Protein AF-A0A261DAZ0-F1 (afdb_monomer_lite)

Sequence (146 aa):
MAKSELGLGKLDQASEHINQAISIFLADERRNPKDADYSEGPYLAASYVVQGDILFAQDNVKVAIEYYNKAYSIYHYLYRDNRKNVAQVSDLYSQGAKASCKAKNLHSYKFFGKPQIKEFGINHPNTLSMFEYCKQYDMDLWAKEK

Radius of gyration: 15.33 Å; chains: 1; bounding box: 43×30×35 Å

Foldseek 3Di:
DLLVCVVVVVLVVSLVVLVVQLVVQVPPCVQVVPPDPDGHDLSNLLSLQSNLSSCVVVVVLVVSLVSLVVSCVVLCVPQPVNLLVDVVLLSSLLSQLLSCLVVVPLVSNCVSLVCNCVSPNCPHPSNVVSQVSSVVSVNNPCPVVD

Structure (mmCIF, N/CA/C/O backbone):
data_AF-A0A261DAZ0-F1
#
_entry.id   AF-A0A261DAZ0-F1
#
loop_
_atom_site.group_PDB
_atom_site.id
_atom_site.type_symbol
_atom_site.label_atom_id
_atom_site.label_alt_id
_atom_site.label_comp_id
_atom_site.label_asym_id
_atom_site.label_entity_id
_atom_site.label_seq_id
_atom_site.pdbx_PDB_ins_code
_atom_site.Cartn_x
_atom_site.Cartn_y
_atom_site.Cartn_z
_atom_site.occupancy
_atom_site.B_iso_or_equiv
_atom_site.auth_seq_id
_atom_site.auth_comp_id
_atom_site.auth_asym_id
_atom_site.auth_atom_id
_atom_site.pdbx_PDB_model_num
ATOM 1 N N . MET A 1 1 ? 9.211 -13.110 -3.575 1.00 79.88 1 MET A N 1
ATOM 2 C CA . MET A 1 1 ? 9.898 -13.576 -2.356 1.00 79.88 1 MET A CA 1
ATOM 3 C C . MET A 1 1 ? 9.506 -12.709 -1.165 1.00 79.88 1 MET A C 1
ATOM 5 O O . MET A 1 1 ? 8.680 -13.173 -0.393 1.00 79.88 1 MET A O 1
ATOM 9 N N . ALA A 1 2 ? 9.892 -11.425 -1.127 1.00 90.31 2 ALA A N 1
ATOM 10 C CA . ALA A 1 2 ? 9.575 -10.510 -0.017 1.00 90.31 2 ALA A CA 1
ATOM 11 C C . ALA A 1 2 ? 8.092 -10.454 0.411 1.00 90.31 2 ALA A C 1
ATOM 13 O O . ALA A 1 2 ? 7.785 -10.622 1.586 1.00 90.31 2 ALA A O 1
ATOM 14 N N . LYS A 1 3 ? 7.140 -10.292 -0.528 1.00 90.62 3 LYS A N 1
ATOM 15 C CA . LYS A 1 3 ? 5.697 -10.261 -0.190 1.00 90.62 3 LYS A CA 1
ATOM 16 C C . LYS A 1 3 ? 5.208 -11.569 0.456 1.00 90.62 3 LYS A C 1
ATOM 18 O O . LYS A 1 3 ? 4.360 -11.543 1.340 1.00 90.62 3 LYS A O 1
ATOM 23 N N . SER A 1 4 ? 5.755 -12.711 0.036 1.00 93.19 4 SER A N 1
ATOM 24 C CA . SER A 1 4 ? 5.430 -14.019 0.617 1.00 93.19 4 SER A CA 1
ATOM 25 C C . SER A 1 4 ? 6.029 -14.177 2.016 1.00 93.19 4 SER A C 1
ATOM 27 O O . SER A 1 4 ? 5.357 -14.671 2.911 1.00 93.19 4 SER A O 1
ATOM 29 N N . GLU A 1 5 ? 7.268 -13.728 2.221 1.00 95.00 5 GLU A N 1
ATOM 30 C CA . GLU A 1 5 ? 7.946 -13.748 3.525 1.00 95.00 5 GLU A CA 1
ATOM 31 C C . GLU A 1 5 ? 7.253 -12.845 4.543 1.00 95.00 5 GLU A C 1
ATOM 33 O O . GLU A 1 5 ? 7.045 -13.265 5.680 1.00 95.00 5 GLU A O 1
ATOM 38 N N . LEU A 1 6 ? 6.805 -11.664 4.109 1.00 93.06 6 LEU A N 1
ATOM 39 C CA . LEU A 1 6 ? 5.944 -10.787 4.897 1.00 93.06 6 LEU A CA 1
ATOM 40 C C . LEU A 1 6 ? 4.669 -11.517 5.341 1.00 93.06 6 LEU A C 1
ATOM 42 O O . LEU A 1 6 ? 4.337 -11.498 6.522 1.00 93.06 6 LEU A O 1
ATOM 46 N N . GLY A 1 7 ? 3.987 -12.209 4.421 1.00 91.44 7 GLY A N 1
ATOM 47 C CA . GLY A 1 7 ? 2.791 -12.997 4.742 1.00 91.44 7 GLY A CA 1
ATOM 48 C C . GLY A 1 7 ? 3.040 -14.135 5.741 1.00 91.44 7 GLY A C 1
ATOM 49 O O . GLY A 1 7 ? 2.117 -14.553 6.433 1.00 91.44 7 GLY A O 1
ATOM 50 N N . LEU A 1 8 ? 4.284 -14.608 5.852 1.00 94.31 8 LEU A N 1
ATOM 51 C CA . LEU A 1 8 ? 4.723 -15.607 6.832 1.00 94.31 8 LEU A CA 1
ATOM 52 C C . LEU A 1 8 ? 5.288 -14.985 8.124 1.00 94.31 8 LEU A C 1
ATOM 54 O O . LEU A 1 8 ? 5.786 -15.718 8.975 1.00 94.31 8 LEU A O 1
ATOM 58 N N . GLY A 1 9 ? 5.262 -13.655 8.266 1.00 92.81 9 GLY A N 1
ATOM 59 C CA . GLY A 1 9 ? 5.804 -12.937 9.425 1.00 92.81 9 GLY A CA 1
ATOM 60 C C . GLY A 1 9 ? 7.334 -12.851 9.473 1.00 92.81 9 GLY A C 1
ATOM 61 O O . GLY A 1 9 ? 7.894 -12.442 10.487 1.00 92.81 9 GLY A O 1
ATOM 62 N N . LYS A 1 10 ? 8.038 -13.210 8.393 1.00 96.75 10 LYS A N 1
ATOM 63 C CA . LYS A 1 10 ? 9.509 -13.211 8.324 1.00 96.75 10 LYS A CA 1
ATOM 64 C C . LYS A 1 10 ? 10.037 -11.833 7.917 1.00 96.75 10 LYS A C 1
ATOM 66 O O . LYS A 1 10 ? 10.574 -11.660 6.824 1.00 96.75 10 LYS A O 1
ATOM 71 N N . LEU A 1 11 ? 9.828 -10.843 8.786 1.00 94.69 11 LEU A N 1
ATOM 72 C CA . LEU A 1 11 ? 10.042 -9.424 8.474 1.00 94.69 11 LEU A CA 1
ATOM 73 C C . LEU A 1 11 ? 11.487 -9.095 8.075 1.00 94.69 11 LEU A C 1
ATOM 75 O O . LEU A 1 11 ? 11.681 -8.321 7.141 1.00 94.69 11 LEU A O 1
ATOM 79 N N . ASP A 1 12 ? 12.482 -9.714 8.712 1.00 95.00 12 ASP A N 1
ATOM 80 C CA . ASP A 1 12 ? 13.895 -9.456 8.399 1.00 95.00 12 ASP A CA 1
ATOM 81 C C . ASP A 1 12 ? 14.258 -9.927 6.985 1.00 95.00 12 ASP A C 1
ATOM 83 O O . ASP A 1 12 ? 14.818 -9.162 6.203 1.00 95.00 12 ASP A O 1
ATOM 87 N N . GLN A 1 13 ? 13.848 -11.145 6.616 1.00 96.31 13 GLN A N 1
ATOM 88 C CA . GLN A 1 13 ? 14.068 -11.693 5.270 1.00 96.31 13 GLN A CA 1
ATOM 89 C C . GLN A 1 13 ? 13.311 -10.889 4.212 1.00 96.31 13 GLN A C 1
ATOM 91 O O . GLN A 1 13 ? 13.857 -10.560 3.159 1.00 96.31 13 GLN A O 1
ATOM 96 N N . ALA A 1 14 ? 12.061 -10.522 4.515 1.00 96.88 14 ALA A N 1
ATOM 97 C CA . ALA A 1 14 ? 11.260 -9.694 3.629 1.00 96.88 14 ALA A CA 1
ATOM 98 C C . ALA A 1 14 ? 11.941 -8.341 3.374 1.00 96.88 14 ALA A C 1
ATOM 100 O O . ALA A 1 14 ? 12.007 -7.912 2.222 1.00 96.88 14 ALA A O 1
ATOM 101 N N . SER A 1 15 ? 12.475 -7.711 4.429 1.00 96.50 15 SER A N 1
ATOM 102 C CA . SER A 1 15 ? 13.215 -6.445 4.376 1.00 96.50 15 SER A CA 1
ATOM 103 C C . SER A 1 15 ? 14.508 -6.567 3.565 1.00 96.50 15 SER A C 1
ATOM 105 O O . SER A 1 15 ? 14.789 -5.731 2.707 1.00 96.50 15 SER A O 1
ATOM 107 N N . GLU A 1 16 ? 15.291 -7.625 3.773 1.00 96.94 16 GLU A N 1
ATOM 108 C CA . GLU A 1 16 ? 16.520 -7.857 3.013 1.00 96.94 16 GLU A CA 1
ATOM 109 C C . GLU A 1 16 ? 16.231 -7.982 1.510 1.00 96.94 16 GLU A C 1
ATOM 111 O O . GLU A 1 16 ? 16.765 -7.220 0.696 1.00 96.94 16 GLU A O 1
ATOM 116 N N . HIS A 1 17 ? 15.325 -8.886 1.136 1.00 97.56 17 HIS A N 1
ATOM 117 C CA . HIS A 1 17 ? 15.026 -9.149 -0.268 1.00 97.56 17 HIS A CA 1
ATOM 118 C C . HIS A 1 17 ? 14.364 -7.962 -0.969 1.00 97.56 17 HIS A C 1
ATOM 120 O O . HIS A 1 17 ? 14.616 -7.731 -2.155 1.00 97.56 17 HIS A O 1
ATOM 126 N N . ILE A 1 18 ? 13.508 -7.199 -0.279 1.00 97.81 18 ILE A N 1
ATOM 127 C CA . ILE A 1 18 ? 12.877 -6.037 -0.906 1.00 97.81 18 ILE A CA 1
ATOM 128 C C . ILE A 1 18 ? 13.882 -4.902 -1.129 1.00 97.81 18 ILE A C 1
ATOM 130 O O . ILE A 1 18 ? 13.852 -4.278 -2.189 1.00 97.81 18 ILE A O 1
ATOM 134 N N . ASN A 1 19 ? 14.813 -4.682 -0.194 1.00 96.50 19 ASN A N 1
ATOM 135 C CA . ASN A 1 19 ? 15.859 -3.672 -0.337 1.00 96.50 19 ASN A CA 1
ATOM 136 C C . ASN A 1 19 ? 16.795 -4.017 -1.500 1.00 96.50 19 ASN A C 1
ATOM 138 O O . ASN A 1 19 ? 17.117 -3.148 -2.313 1.00 96.50 19 ASN A O 1
ATOM 142 N N . GLN A 1 20 ? 17.159 -5.296 -1.640 1.00 96.31 20 GLN A N 1
ATOM 143 C CA . GLN A 1 20 ? 17.910 -5.789 -2.796 1.00 96.31 20 GLN A CA 1
ATOM 144 C C . GLN A 1 20 ? 17.149 -5.547 -4.109 1.00 96.31 20 GLN A C 1
ATOM 146 O O . GLN A 1 20 ? 17.718 -5.015 -5.063 1.00 96.31 20 GLN A O 1
ATOM 151 N N . ALA A 1 21 ? 15.852 -5.867 -4.163 1.00 94.50 21 ALA A N 1
ATOM 152 C CA . ALA A 1 21 ? 15.038 -5.652 -5.359 1.00 94.50 21 ALA A CA 1
ATOM 153 C C . ALA A 1 21 ? 14.926 -4.165 -5.739 1.00 94.50 21 ALA A C 1
ATOM 155 O O . ALA A 1 21 ? 15.082 -3.818 -6.909 1.00 94.50 21 ALA A O 1
ATOM 156 N N . ILE A 1 22 ? 14.690 -3.283 -4.761 1.00 94.19 22 ILE A N 1
ATOM 157 C CA . ILE A 1 22 ? 14.659 -1.829 -4.970 1.00 94.19 22 ILE A CA 1
ATOM 158 C C . ILE A 1 22 ? 16.008 -1.350 -5.514 1.00 94.19 22 ILE A C 1
ATOM 160 O O . ILE A 1 22 ? 16.031 -0.616 -6.497 1.00 94.19 22 ILE A O 1
ATOM 164 N N . SER A 1 23 ? 17.123 -1.793 -4.926 1.00 93.19 23 SER A N 1
ATOM 165 C CA . SER A 1 23 ? 18.467 -1.424 -5.382 1.00 93.19 23 SER A CA 1
ATOM 166 C C . SER A 1 23 ? 18.717 -1.837 -6.835 1.00 93.19 23 SER A C 1
ATOM 168 O O . SER A 1 23 ? 19.174 -1.015 -7.628 1.00 93.19 23 SER A O 1
ATOM 170 N N . ILE A 1 24 ? 18.337 -3.062 -7.214 1.00 91.62 24 ILE A N 1
ATOM 171 C CA . ILE A 1 24 ? 18.463 -3.548 -8.594 1.00 91.62 24 ILE A CA 1
ATOM 172 C C . ILE A 1 24 ? 17.616 -2.706 -9.552 1.00 91.62 24 ILE A C 1
ATOM 174 O O . ILE A 1 24 ? 18.102 -2.301 -10.605 1.00 91.62 24 ILE A O 1
ATOM 178 N N . PHE A 1 25 ? 16.359 -2.416 -9.202 1.00 90.31 25 PHE A N 1
ATOM 179 C CA . PHE A 1 25 ? 15.492 -1.610 -10.062 1.00 90.31 25 PHE A CA 1
ATOM 180 C C . PHE A 1 25 ? 15.962 -0.168 -10.196 1.00 90.31 25 PHE A C 1
ATOM 182 O O . PHE A 1 25 ? 15.800 0.398 -11.270 1.00 90.31 25 PHE A O 1
ATOM 189 N N . LEU A 1 26 ? 16.542 0.416 -9.145 1.00 87.69 26 LEU A N 1
ATOM 190 C CA . LEU A 1 26 ? 17.110 1.761 -9.196 1.00 87.69 26 LEU A CA 1
ATOM 191 C C . LEU A 1 26 ? 18.384 1.823 -10.048 1.00 87.69 26 LEU A C 1
ATOM 193 O O . LEU A 1 26 ? 18.586 2.811 -10.748 1.00 87.69 26 LEU A O 1
ATOM 197 N N . ALA A 1 27 ? 19.207 0.770 -10.024 1.00 87.56 27 ALA A N 1
ATOM 198 C CA . ALA A 1 27 ? 20.453 0.683 -10.787 1.00 87.56 27 ALA A CA 1
ATOM 199 C C . ALA A 1 27 ? 20.265 0.324 -12.276 1.00 87.56 27 ALA A C 1
ATOM 201 O O . ALA A 1 27 ? 21.198 0.476 -13.064 1.00 87.56 27 ALA A O 1
ATOM 202 N N . ASP A 1 28 ? 19.091 -0.169 -12.679 1.00 83.00 28 ASP A N 1
ATOM 203 C CA . ASP A 1 28 ? 18.808 -0.537 -14.069 1.00 83.00 28 ASP A CA 1
ATOM 204 C C . ASP A 1 28 ? 18.538 0.714 -14.926 1.00 83.00 28 ASP A C 1
ATOM 206 O O . ASP A 1 28 ? 17.403 1.178 -15.049 1.00 83.00 28 ASP A O 1
ATOM 210 N N . GLU A 1 29 ? 19.586 1.242 -15.566 1.00 75.62 29 GLU A N 1
ATOM 211 C CA . GLU A 1 29 ? 19.512 2.412 -16.457 1.00 75.62 29 GLU A CA 1
ATOM 212 C C . GLU A 1 29 ? 18.574 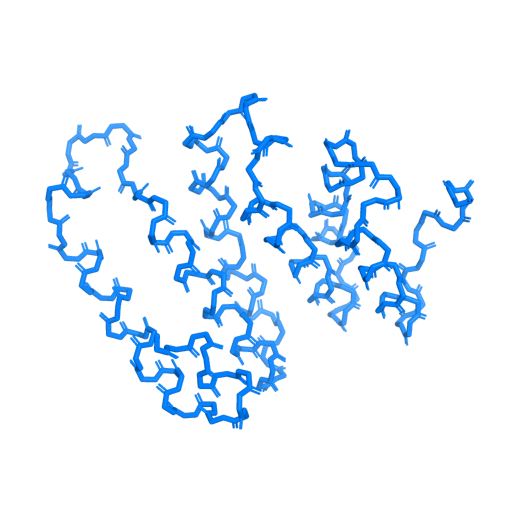2.213 -17.662 1.00 75.62 29 GLU A C 1
ATOM 214 O O . GLU A 1 29 ? 18.175 3.191 -18.285 1.00 75.62 29 GLU A O 1
ATOM 219 N N . ARG A 1 30 ? 18.179 0.973 -17.998 1.00 73.38 30 ARG A N 1
ATOM 220 C CA . ARG A 1 30 ? 17.164 0.723 -19.040 1.00 73.38 30 ARG A CA 1
ATOM 221 C C . ARG A 1 30 ? 15.751 0.993 -18.534 1.00 73.38 30 ARG A C 1
ATOM 223 O O . ARG A 1 30 ? 14.873 1.318 -19.327 1.00 73.38 30 ARG A O 1
ATOM 230 N N . ARG A 1 31 ? 15.519 0.809 -17.232 1.00 67.25 31 ARG A N 1
ATOM 231 C CA . ARG A 1 31 ? 14.238 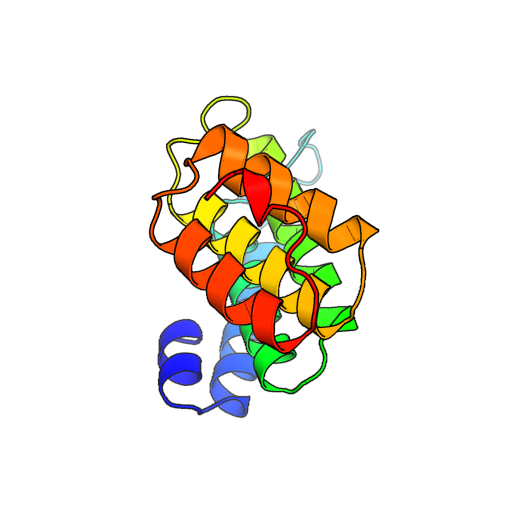1.087 -16.563 1.00 67.25 31 ARG A CA 1
ATOM 232 C C . ARG A 1 31 ? 14.167 2.504 -16.027 1.00 67.25 31 ARG A C 1
ATOM 234 O O . ARG A 1 31 ? 13.057 3.017 -15.904 1.00 67.25 31 ARG A O 1
ATOM 241 N N . ASN A 1 32 ? 15.328 3.099 -15.747 1.00 66.88 32 ASN A N 1
ATOM 242 C CA . ASN A 1 32 ? 15.490 4.461 -15.258 1.00 66.88 32 ASN A CA 1
ATOM 243 C C . ASN A 1 32 ? 16.456 5.298 -16.136 1.00 66.88 32 ASN A C 1
ATOM 245 O O . ASN A 1 32 ? 17.470 5.766 -15.610 1.00 66.88 32 ASN A O 1
ATOM 249 N N . PRO A 1 33 ? 16.236 5.471 -17.461 1.00 63.62 33 PRO A N 1
ATOM 250 C CA . PRO A 1 33 ? 17.007 6.407 -18.276 1.00 63.62 33 PRO A CA 1
ATOM 251 C C . PRO A 1 33 ? 17.145 7.790 -17.630 1.00 63.62 33 PRO A C 1
ATOM 253 O O . PRO A 1 33 ? 16.156 8.426 -17.272 1.00 63.62 33 PRO A O 1
ATOM 256 N N . LYS A 1 34 ? 18.394 8.263 -17.541 1.00 59.16 34 LYS A N 1
ATOM 257 C CA . LYS A 1 34 ? 18.776 9.551 -16.932 1.00 59.16 34 LYS A CA 1
ATOM 258 C C . LYS A 1 34 ? 18.157 10.772 -17.625 1.00 59.16 34 LYS A C 1
ATOM 260 O O . LYS A 1 34 ? 18.012 11.804 -16.981 1.00 59.16 34 LYS A O 1
ATOM 265 N N . ASP A 1 35 ? 17.765 10.623 -18.892 1.00 58.44 35 ASP A N 1
ATOM 266 C CA . ASP A 1 35 ? 17.244 11.698 -19.749 1.00 58.44 35 ASP A CA 1
ATOM 267 C C . ASP A 1 35 ? 15.739 11.571 -20.048 1.00 58.44 35 ASP A C 1
ATOM 269 O O . ASP A 1 35 ? 15.217 12.246 -20.933 1.00 58.44 35 ASP A O 1
ATOM 273 N N . ALA A 1 36 ? 15.025 10.675 -19.363 1.00 60.38 36 ALA A N 1
ATOM 274 C CA . ALA A 1 36 ? 13.583 10.550 -19.539 1.00 60.38 36 ALA A CA 1
ATOM 275 C C . ALA A 1 36 ? 12.833 11.522 -18.617 1.00 60.38 36 ALA A C 1
ATOM 277 O O . ALA A 1 36 ? 13.130 11.607 -17.427 1.00 60.38 36 ALA A O 1
ATOM 278 N N . ASP A 1 37 ? 11.786 12.170 -19.147 1.00 55.62 37 ASP A N 1
ATOM 279 C CA . ASP A 1 37 ? 10.855 13.018 -18.373 1.00 55.62 37 ASP A CA 1
ATOM 280 C C . ASP A 1 37 ? 10.251 12.285 -17.164 1.00 55.62 37 ASP A C 1
ATOM 282 O O . ASP A 1 37 ? 9.780 12.901 -16.207 1.00 55.62 37 ASP A O 1
ATOM 286 N N . TYR A 1 38 ? 10.244 10.953 -17.216 1.00 55.84 38 TYR A N 1
ATOM 287 C CA . TYR A 1 38 ? 9.954 10.089 -16.092 1.00 55.84 38 TYR A CA 1
ATOM 288 C C . TYR A 1 38 ? 10.483 8.690 -16.360 1.00 55.84 38 TYR A C 1
ATOM 290 O O . TYR A 1 38 ? 10.293 8.155 -17.456 1.00 55.84 38 TYR A O 1
ATOM 298 N N . SER A 1 39 ? 11.081 8.064 -15.352 1.00 58.16 39 SER A N 1
ATOM 299 C CA . SER A 1 39 ? 11.537 6.697 -15.505 1.00 58.16 39 SER A CA 1
ATOM 300 C C . SER A 1 39 ? 11.564 5.930 -14.203 1.00 58.16 39 SER A C 1
ATOM 302 O O . SER A 1 39 ? 12.573 5.904 -13.512 1.00 58.16 39 SER A O 1
ATOM 304 N N . GLU A 1 40 ? 10.434 5.298 -13.903 1.00 66.69 40 GLU A N 1
ATOM 305 C CA . GLU A 1 40 ? 10.304 4.288 -12.861 1.00 66.69 40 GLU A CA 1
ATOM 306 C C . GLU A 1 40 ? 9.230 3.279 -13.305 1.00 66.69 40 GLU A C 1
ATOM 308 O O . GLU A 1 40 ? 8.102 3.642 -13.649 1.00 66.69 40 GLU A O 1
ATOM 313 N N . GLY A 1 41 ? 9.587 1.994 -13.362 1.00 82.44 41 GLY A N 1
ATOM 314 C CA . GLY A 1 41 ? 8.695 0.932 -13.840 1.00 82.44 41 GLY A CA 1
ATOM 315 C C . GLY A 1 41 ? 7.668 0.468 -12.794 1.00 82.44 41 GLY A C 1
ATOM 316 O O . GLY A 1 41 ? 7.878 0.632 -11.589 1.00 82.44 41 GLY A O 1
ATOM 317 N N . PRO A 1 42 ? 6.590 -0.227 -13.211 1.00 88.56 42 PRO A N 1
ATOM 318 C CA . PRO A 1 42 ? 5.548 -0.709 -12.296 1.00 88.56 42 PRO A CA 1
ATOM 319 C C . PRO A 1 42 ? 6.076 -1.693 -11.237 1.00 88.56 42 PRO A C 1
ATOM 321 O O . PRO A 1 42 ? 5.490 -1.823 -10.166 1.00 88.56 42 PRO A O 1
ATOM 324 N N . TYR A 1 43 ? 7.207 -2.355 -11.500 1.00 91.62 43 TYR A N 1
ATOM 325 C CA . TYR A 1 43 ? 7.874 -3.223 -10.529 1.00 91.62 43 TYR A CA 1
ATOM 326 C C . TYR A 1 43 ? 8.523 -2.453 -9.374 1.00 91.62 43 TYR A C 1
ATOM 328 O O . TYR A 1 43 ? 8.468 -2.925 -8.243 1.00 91.62 43 TYR A O 1
ATOM 336 N N . LEU A 1 44 ? 9.086 -1.265 -9.625 1.00 93.38 44 LEU A N 1
ATOM 337 C CA . LEU A 1 44 ? 9.655 -0.429 -8.565 1.00 93.38 44 LEU A CA 1
ATOM 338 C C . LEU A 1 44 ? 8.546 0.106 -7.651 1.00 93.38 44 LEU A C 1
ATOM 340 O O . LEU A 1 44 ? 8.664 0.031 -6.430 1.00 93.38 44 LEU A O 1
ATOM 344 N N . ALA A 1 45 ? 7.425 0.533 -8.236 1.00 95.00 45 ALA A N 1
ATOM 345 C CA . ALA A 1 45 ? 6.233 0.917 -7.486 1.00 95.00 45 ALA A CA 1
ATOM 346 C C . ALA A 1 45 ? 5.715 -0.219 -6.602 1.00 95.00 45 ALA A C 1
ATOM 348 O O . ALA A 1 45 ? 5.495 -0.022 -5.409 1.00 95.00 45 ALA A O 1
ATOM 349 N N . ALA A 1 46 ? 5.568 -1.424 -7.162 1.00 95.62 46 ALA A N 1
ATOM 350 C CA . ALA A 1 46 ? 5.172 -2.599 -6.394 1.00 95.62 46 ALA A CA 1
ATOM 351 C C . ALA A 1 46 ? 6.163 -2.895 -5.259 1.00 95.62 46 ALA A C 1
ATOM 353 O O . ALA A 1 46 ? 5.738 -3.223 -4.151 1.00 95.62 46 ALA A O 1
ATOM 354 N N . SER A 1 47 ? 7.466 -2.730 -5.503 1.00 96.88 47 SER A N 1
ATOM 355 C CA . SER A 1 47 ? 8.472 -2.906 -4.461 1.00 96.88 47 SER A CA 1
ATOM 356 C C . SER A 1 47 ? 8.361 -1.870 -3.343 1.00 96.88 47 SER A C 1
ATOM 358 O O . SER A 1 47 ? 8.487 -2.224 -2.173 1.00 96.88 47 SER A O 1
ATOM 360 N N . TYR A 1 48 ? 8.060 -0.613 -3.670 1.00 98.06 48 TYR A N 1
ATOM 361 C CA . TYR A 1 48 ? 7.792 0.409 -2.662 1.00 98.06 48 TYR A CA 1
ATOM 362 C C . TYR A 1 48 ? 6.524 0.129 -1.852 1.00 98.06 48 TYR A C 1
ATOM 364 O O . TYR A 1 48 ? 6.544 0.356 -0.645 1.00 98.06 48 TYR A O 1
ATOM 372 N N . VAL A 1 49 ? 5.464 -0.427 -2.452 1.00 98.38 49 VAL A N 1
ATOM 373 C CA . VAL A 1 49 ? 4.291 -0.887 -1.681 1.00 98.38 49 VAL A CA 1
ATOM 374 C C . VAL A 1 49 ? 4.707 -1.955 -0.670 1.00 98.38 49 VAL A C 1
ATOM 376 O O . VAL A 1 49 ? 4.418 -1.806 0.510 1.00 98.38 49 VAL A O 1
ATOM 379 N N . VAL A 1 50 ? 5.457 -2.977 -1.096 1.00 98.38 50 VAL A N 1
ATOM 380 C CA . VAL A 1 50 ? 5.908 -4.056 -0.196 1.00 98.38 50 VAL A CA 1
ATOM 381 C C . VAL A 1 50 ? 6.821 -3.526 0.913 1.00 98.38 50 VAL A C 1
ATOM 383 O O . VAL A 1 50 ? 6.686 -3.941 2.061 1.00 98.38 50 VAL A O 1
ATOM 386 N N . GLN A 1 51 ? 7.723 -2.589 0.608 1.00 98.56 51 GLN A N 1
ATOM 387 C CA . GLN A 1 51 ? 8.547 -1.935 1.628 1.00 98.56 51 GLN A CA 1
ATOM 388 C C . GLN A 1 51 ? 7.686 -1.147 2.625 1.00 98.56 51 GLN A C 1
ATOM 390 O O . GLN A 1 51 ? 7.944 -1.195 3.828 1.00 98.56 51 GLN A O 1
ATOM 395 N N . GLY A 1 52 ? 6.653 -0.454 2.139 1.00 98.56 52 GLY A N 1
ATOM 396 C CA . GLY A 1 52 ? 5.650 0.198 2.975 1.00 98.56 52 GLY A CA 1
ATOM 397 C C . GLY A 1 52 ? 4.926 -0.794 3.886 1.00 98.56 52 GLY A C 1
ATOM 398 O O . GLY A 1 52 ? 4.828 -0.544 5.085 1.00 98.56 52 GLY A O 1
ATOM 399 N N . ASP A 1 53 ? 4.501 -1.943 3.355 1.00 98.62 53 ASP A N 1
ATOM 400 C CA . ASP A 1 53 ? 3.810 -2.984 4.123 1.00 98.62 53 ASP A CA 1
ATOM 401 C C . ASP A 1 53 ? 4.713 -3.569 5.225 1.00 98.62 53 ASP A C 1
ATOM 403 O O . ASP A 1 53 ? 4.272 -3.757 6.360 1.00 98.62 53 ASP A O 1
ATOM 407 N N . ILE A 1 54 ? 5.995 -3.813 4.919 1.00 98.56 54 ILE A N 1
ATOM 408 C CA . ILE A 1 54 ? 6.994 -4.290 5.892 1.00 98.56 54 ILE A CA 1
ATOM 409 C C . ILE A 1 54 ? 7.179 -3.263 7.011 1.00 98.56 54 ILE A C 1
ATOM 411 O O . ILE A 1 54 ? 7.085 -3.609 8.187 1.00 98.56 54 ILE A O 1
ATOM 415 N N . LEU A 1 55 ? 7.387 -1.990 6.662 1.00 98.56 55 LEU A N 1
ATOM 416 C CA . LEU A 1 55 ? 7.543 -0.911 7.642 1.00 98.56 55 LEU A CA 1
ATOM 417 C C . LEU A 1 55 ? 6.288 -0.733 8.493 1.00 98.56 55 LEU A C 1
ATOM 419 O O . LEU A 1 55 ? 6.376 -0.485 9.692 1.00 98.56 55 LEU A O 1
ATOM 423 N N . PHE A 1 56 ? 5.115 -0.885 7.887 1.00 98.31 56 PHE A N 1
ATOM 424 C CA . PHE A 1 56 ? 3.844 -0.823 8.587 1.00 98.31 56 PHE A CA 1
ATOM 425 C C . PHE A 1 56 ? 3.685 -1.971 9.593 1.00 98.31 56 PHE A C 1
ATOM 427 O O . PHE A 1 56 ? 3.256 -1.732 10.726 1.00 98.31 56 PHE A O 1
ATOM 434 N N . ALA A 1 57 ? 4.086 -3.189 9.218 1.00 97.75 57 ALA A N 1
ATOM 435 C CA . ALA A 1 57 ? 4.121 -4.346 10.111 1.00 97.75 57 ALA A CA 1
ATOM 436 C C . ALA A 1 57 ? 5.137 -4.178 11.257 1.00 97.75 57 ALA A C 1
ATOM 438 O O . ALA A 1 57 ? 4.894 -4.649 12.364 1.00 97.75 57 ALA A O 1
ATOM 439 N N . GLN A 1 58 ? 6.233 -3.454 11.017 1.00 97.31 58 GLN A N 1
ATOM 440 C CA . GLN A 1 58 ? 7.238 -3.075 12.020 1.00 97.31 58 GLN A CA 1
ATOM 441 C C . GLN A 1 58 ? 6.838 -1.856 12.874 1.00 97.31 58 GLN A C 1
ATOM 443 O O . GLN A 1 58 ? 7.656 -1.339 13.629 1.00 97.31 58 GLN A O 1
ATOM 448 N N . ASP A 1 59 ? 5.605 -1.359 12.739 1.00 97.19 59 ASP A N 1
ATOM 449 C CA . ASP A 1 59 ? 5.098 -0.152 13.406 1.00 97.19 59 ASP A CA 1
ATOM 450 C C . ASP A 1 59 ? 5.826 1.159 13.044 1.00 97.19 59 ASP A C 1
ATOM 452 O O . ASP A 1 59 ? 5.601 2.212 13.642 1.00 97.19 59 ASP A O 1
ATOM 456 N N . ASN A 1 60 ? 6.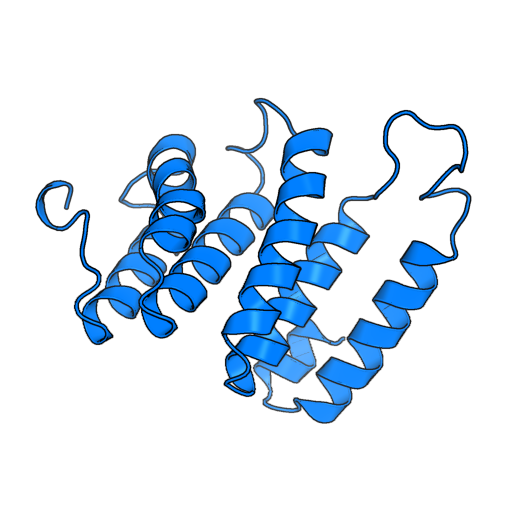628 1.154 11.977 1.00 98.12 60 ASN A N 1
ATOM 457 C CA . ASN A 1 60 ? 7.251 2.351 11.422 1.00 98.12 60 ASN A CA 1
ATOM 458 C C . ASN A 1 60 ? 6.301 3.068 10.446 1.00 98.12 60 ASN A C 1
ATOM 460 O O . ASN A 1 60 ? 6.562 3.239 9.252 1.00 98.12 60 ASN A O 1
ATOM 464 N N . VAL A 1 61 ? 5.144 3.472 10.972 1.00 98.25 61 VAL A N 1
ATOM 465 C CA . VAL A 1 61 ? 3.989 3.916 10.176 1.00 98.25 61 VAL A CA 1
ATOM 466 C C . VAL A 1 61 ? 4.279 5.181 9.364 1.00 98.25 61 VAL A C 1
ATOM 468 O O . VAL A 1 61 ? 3.810 5.312 8.235 1.00 98.25 61 VAL A O 1
ATOM 471 N N . LYS A 1 62 ? 5.061 6.120 9.911 1.00 98.19 62 LYS A N 1
ATOM 472 C CA . LYS A 1 62 ? 5.393 7.371 9.209 1.00 98.19 62 LYS A CA 1
ATOM 473 C C . LYS A 1 62 ? 6.226 7.101 7.957 1.00 98.19 62 LYS A C 1
ATOM 475 O O . LYS A 1 62 ? 5.875 7.588 6.888 1.00 98.19 62 LYS A O 1
ATOM 480 N N . VAL A 1 63 ? 7.261 6.270 8.076 1.00 98.44 63 VAL A N 1
ATOM 481 C CA . VAL A 1 63 ? 8.125 5.914 6.942 1.00 98.44 63 VAL A CA 1
ATOM 482 C C . VAL A 1 63 ? 7.374 5.015 5.954 1.00 98.44 63 VAL A C 1
ATOM 484 O O . VAL A 1 63 ? 7.544 5.158 4.747 1.00 98.44 63 VAL A O 1
ATOM 487 N N . ALA A 1 64 ? 6.461 4.155 6.421 1.00 98.75 64 ALA A N 1
ATOM 488 C CA . ALA A 1 64 ? 5.584 3.392 5.530 1.00 98.75 64 ALA A CA 1
ATOM 489 C C . ALA A 1 64 ? 4.779 4.306 4.584 1.00 98.75 64 ALA A C 1
ATOM 491 O O . ALA A 1 64 ? 4.736 4.067 3.378 1.00 98.75 64 ALA A O 1
ATOM 492 N N . ILE A 1 65 ? 4.205 5.399 5.107 1.00 98.81 65 ILE A N 1
ATOM 493 C CA . ILE A 1 65 ? 3.471 6.396 4.307 1.00 98.81 65 ILE A CA 1
ATOM 494 C C . ILE A 1 65 ? 4.367 7.037 3.237 1.00 98.81 65 ILE A C 1
ATOM 496 O O . ILE A 1 65 ? 3.916 7.245 2.111 1.00 98.81 65 ILE A O 1
ATOM 500 N N . GLU A 1 66 ? 5.635 7.314 3.541 1.00 98.62 66 GLU A N 1
ATOM 501 C CA . GLU A 1 66 ? 6.590 7.842 2.556 1.00 98.62 66 GLU A CA 1
ATOM 502 C C . GLU A 1 66 ? 6.808 6.868 1.391 1.00 98.62 66 GLU A C 1
ATOM 504 O O . GLU A 1 66 ? 6.804 7.281 0.231 1.00 98.62 66 GLU A O 1
ATOM 509 N N . TYR A 1 67 ? 6.931 5.569 1.672 1.00 98.56 67 TYR A N 1
ATOM 510 C CA . TYR A 1 67 ? 7.065 4.548 0.632 1.00 98.56 67 TYR A CA 1
ATOM 511 C C . TYR A 1 67 ? 5.792 4.378 -0.203 1.00 98.56 67 TYR A C 1
ATOM 513 O O . TYR A 1 67 ? 5.876 4.286 -1.430 1.00 98.56 67 TYR A O 1
ATOM 521 N N . TYR A 1 68 ? 4.609 4.440 0.413 1.00 98.81 68 TYR A N 1
ATOM 522 C CA . TYR A 1 68 ? 3.355 4.472 -0.344 1.00 98.81 68 TYR A CA 1
ATOM 523 C C . TYR A 1 68 ? 3.254 5.716 -1.239 1.00 98.81 68 TYR A C 1
ATOM 525 O O . TYR A 1 68 ? 2.792 5.613 -2.373 1.00 98.81 68 TYR A O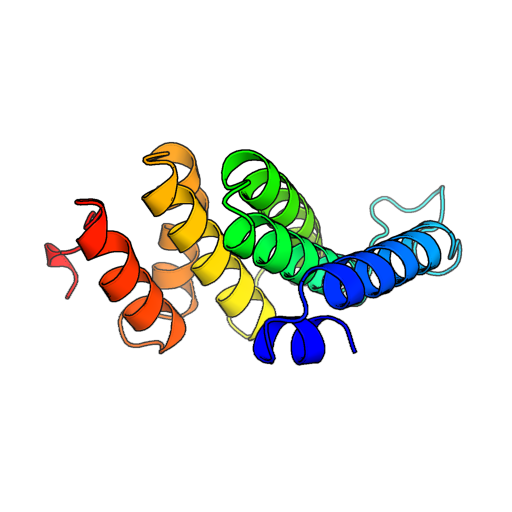 1
ATOM 533 N N . ASN A 1 69 ? 3.743 6.878 -0.797 1.00 98.50 69 ASN A N 1
ATOM 534 C CA . ASN A 1 69 ? 3.798 8.076 -1.642 1.00 98.50 69 ASN A CA 1
ATOM 535 C C . ASN A 1 69 ? 4.751 7.910 -2.836 1.00 98.50 69 ASN A C 1
ATOM 537 O O . ASN A 1 69 ? 4.414 8.333 -3.941 1.00 98.50 69 ASN A O 1
ATOM 541 N N . LYS A 1 70 ? 5.901 7.246 -2.661 1.00 96.56 70 LYS A N 1
ATOM 542 C CA . LYS A 1 70 ? 6.792 6.912 -3.789 1.00 96.56 70 LYS A CA 1
ATOM 543 C C . LYS A 1 70 ? 6.091 6.011 -4.809 1.00 96.56 70 LYS A C 1
ATOM 545 O O . LYS A 1 70 ? 6.088 6.312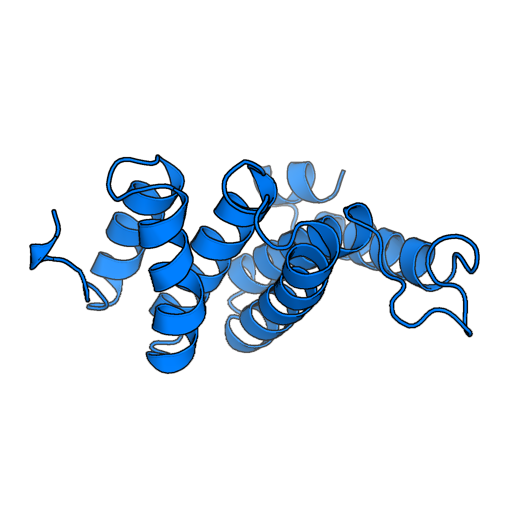 -5.998 1.00 96.56 70 LYS A O 1
ATOM 550 N N . ALA A 1 71 ? 5.426 4.950 -4.346 1.00 97.50 71 ALA A N 1
ATOM 551 C CA . ALA A 1 71 ? 4.633 4.077 -5.214 1.00 97.50 71 ALA A CA 1
ATOM 552 C C . ALA A 1 71 ? 3.483 4.825 -5.916 1.00 97.50 71 ALA A C 1
ATOM 554 O O . ALA A 1 71 ? 3.216 4.577 -7.094 1.00 97.50 71 ALA A O 1
ATOM 555 N N . TYR A 1 72 ? 2.825 5.756 -5.214 1.00 97.38 72 TYR A N 1
ATOM 556 C CA . TYR A 1 72 ? 1.771 6.603 -5.771 1.00 97.38 72 TYR A CA 1
ATOM 557 C C . TYR A 1 72 ? 2.272 7.406 -6.961 1.00 97.38 72 TYR A C 1
ATOM 559 O O . TYR A 1 72 ? 1.629 7.369 -8.006 1.00 97.38 72 TYR A O 1
ATOM 567 N N . SER A 1 73 ? 3.402 8.101 -6.824 1.00 94.75 73 SER A N 1
ATOM 568 C CA . SER A 1 73 ? 3.957 8.932 -7.898 1.00 94.75 73 SER A CA 1
ATOM 569 C C . SER A 1 73 ? 4.156 8.127 -9.184 1.00 94.75 73 SER A C 1
ATOM 571 O O . SER A 1 73 ? 3.713 8.556 -10.251 1.00 94.75 73 SER A O 1
ATOM 573 N N . ILE A 1 74 ? 4.692 6.909 -9.056 1.00 93.25 74 ILE A N 1
ATOM 574 C CA . ILE A 1 74 ? 4.914 5.994 -10.179 1.00 93.25 74 ILE A CA 1
ATOM 575 C C . ILE A 1 74 ? 3.614 5.543 -10.815 1.00 93.25 74 ILE A C 1
ATOM 577 O O . ILE A 1 74 ? 3.400 5.735 -12.012 1.00 93.25 74 ILE A O 1
ATOM 581 N N . TYR A 1 75 ? 2.708 4.960 -10.035 1.00 95.00 75 TYR A N 1
ATOM 582 C CA . TYR A 1 75 ? 1.450 4.480 -10.591 1.00 95.00 75 TYR A CA 1
ATOM 583 C C . TYR A 1 75 ? 0.580 5.608 -11.150 1.00 95.00 75 TYR A C 1
ATOM 585 O O . TYR A 1 75 ? -0.126 5.407 -12.141 1.00 95.00 75 TYR A O 1
ATOM 593 N N . HIS A 1 76 ? 0.644 6.799 -10.551 1.00 93.06 76 HIS A N 1
AT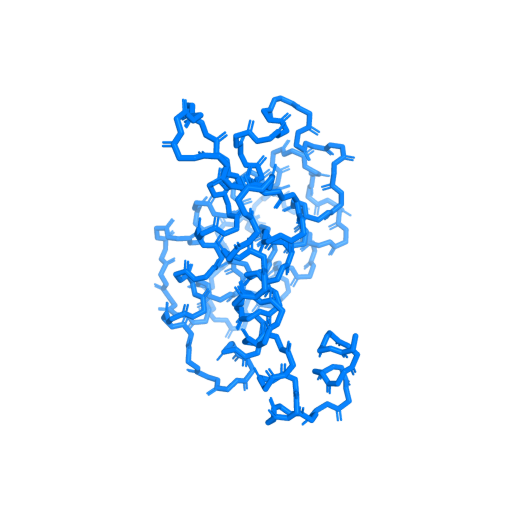OM 594 C CA . HIS A 1 76 ? -0.050 7.978 -11.042 1.00 93.06 76 HIS A CA 1
ATOM 595 C C . HIS A 1 76 ? 0.434 8.378 -12.430 1.00 93.06 76 HIS A C 1
ATOM 597 O O . HIS A 1 76 ? -0.399 8.573 -13.320 1.00 93.06 76 HIS A O 1
ATOM 603 N N . TYR A 1 77 ? 1.751 8.441 -12.618 1.00 90.69 77 TYR A N 1
ATOM 604 C CA . TYR A 1 77 ? 2.350 8.765 -13.902 1.00 90.69 77 TYR A CA 1
ATOM 605 C C . TYR A 1 77 ? 2.106 7.676 -14.955 1.00 90.69 77 TYR A C 1
ATOM 607 O O . TYR A 1 77 ? 1.672 7.988 -16.064 1.00 90.69 77 TYR A O 1
ATOM 615 N N . LEU A 1 78 ? 2.352 6.406 -14.608 1.00 90.38 78 LEU A N 1
ATOM 616 C CA . LEU A 1 78 ? 2.288 5.284 -15.549 1.00 90.38 78 LEU A CA 1
ATOM 617 C C . LEU A 1 78 ? 0.878 5.042 -16.082 1.00 90.38 78 LEU A C 1
ATOM 619 O O . LEU A 1 78 ? 0.697 4.806 -17.274 1.00 90.38 78 LEU A O 1
ATOM 623 N N . TYR A 1 79 ? -0.123 5.068 -15.202 1.00 92.00 79 TYR A N 1
ATOM 624 C CA . TYR A 1 79 ? -1.465 4.627 -15.572 1.00 92.00 79 TYR A CA 1
ATOM 625 C C . TYR A 1 79 ? -2.426 5.769 -15.863 1.00 92.00 79 TYR A C 1
ATOM 627 O O . TYR A 1 79 ? -3.421 5.528 -16.540 1.00 92.00 79 TYR A O 1
ATOM 635 N N . ARG A 1 80 ? -2.148 6.997 -15.401 1.00 90.25 80 ARG A N 1
ATOM 636 C CA . ARG A 1 80 ? -3.001 8.177 -15.635 1.00 90.25 80 ARG A CA 1
ATOM 637 C C . ARG A 1 80 ? -4.485 7.840 -15.403 1.00 90.25 80 ARG A C 1
ATOM 639 O O . ARG A 1 80 ? -4.845 7.345 -14.339 1.00 90.25 80 ARG A O 1
ATOM 646 N N . ASP A 1 81 ? -5.344 8.027 -16.396 1.00 91.50 81 ASP A N 1
ATOM 647 C CA . ASP A 1 81 ? -6.784 7.771 -16.274 1.00 91.50 81 ASP A CA 1
ATOM 648 C C . ASP A 1 81 ? -7.156 6.276 -16.236 1.00 91.50 81 ASP A C 1
ATOM 650 O O . ASP A 1 81 ? -8.284 5.917 -15.891 1.00 91.50 81 ASP A O 1
ATOM 654 N N . ASN A 1 82 ? -6.208 5.384 -16.540 1.00 94.19 82 ASN A N 1
ATOM 655 C CA . ASN A 1 82 ? -6.393 3.934 -16.499 1.00 94.19 82 ASN A CA 1
ATOM 656 C C . ASN A 1 82 ? -6.147 3.320 -15.105 1.00 94.19 82 ASN A C 1
ATOM 658 O O . ASN A 1 82 ? -6.343 2.120 -14.929 1.00 94.19 82 ASN A O 1
ATOM 662 N N . ARG A 1 83 ? -5.753 4.115 -14.097 1.00 94.62 83 ARG A N 1
ATOM 663 C CA . ARG A 1 83 ? -5.492 3.657 -12.714 1.00 94.62 83 ARG A CA 1
ATOM 664 C C . ARG A 1 83 ? -6.603 2.789 -12.118 1.00 94.62 83 ARG A C 1
ATOM 666 O O . ARG A 1 83 ? -6.310 1.765 -11.510 1.00 94.62 83 ARG A O 1
ATOM 673 N N . LYS A 1 84 ? -7.863 3.152 -12.370 1.00 94.50 84 LYS A N 1
ATOM 674 C CA . LYS A 1 84 ? -9.064 2.426 -11.917 1.00 94.50 84 LYS A CA 1
ATOM 675 C C . LYS A 1 84 ? -9.148 0.966 -12.384 1.00 94.50 84 LYS A C 1
ATOM 677 O O . LYS A 1 84 ? -9.887 0.181 -11.808 1.00 94.50 84 LYS A O 1
ATOM 682 N N . ASN A 1 85 ? -8.394 0.598 -13.422 1.00 95.56 85 ASN A N 1
ATOM 683 C CA . ASN A 1 85 ? -8.362 -0.756 -13.976 1.00 95.56 85 ASN A CA 1
ATOM 684 C C . ASN A 1 85 ? -7.137 -1.561 -13.501 1.00 95.56 85 ASN A C 1
ATOM 686 O O . ASN A 1 85 ? -6.890 -2.657 -14.001 1.00 95.56 85 ASN A O 1
ATOM 690 N N . VAL A 1 86 ? -6.347 -1.028 -12.562 1.00 96.62 86 VAL A N 1
ATOM 691 C CA . VAL A 1 86 ? -5.098 -1.639 -12.096 1.00 96.62 86 VAL A CA 1
ATOM 692 C C . VAL A 1 86 ? -5.220 -2.039 -10.628 1.00 96.62 86 VAL A C 1
ATOM 694 O O . VAL A 1 86 ? -5.244 -1.197 -9.732 1.00 96.62 86 VAL A O 1
ATOM 697 N N . ALA A 1 87 ? -5.236 -3.345 -10.364 1.00 96.81 87 ALA A N 1
ATOM 698 C CA . ALA A 1 87 ? -5.411 -3.890 -9.015 1.00 96.81 87 ALA A CA 1
ATOM 699 C C . ALA A 1 87 ? -4.346 -3.396 -8.017 1.00 96.81 87 ALA A C 1
ATOM 701 O O . ALA A 1 87 ? -4.660 -3.113 -6.862 1.00 96.81 87 ALA A O 1
ATOM 702 N N . GLN A 1 88 ? -3.097 -3.233 -8.463 1.00 96.88 88 GLN A N 1
ATOM 703 C CA . GLN A 1 88 ? -1.992 -2.747 -7.633 1.00 96.88 88 GLN A CA 1
ATOM 704 C C . GLN A 1 88 ? -2.186 -1.296 -7.173 1.00 96.88 88 GLN A C 1
ATOM 706 O O . GLN A 1 88 ? -1.680 -0.921 -6.118 1.00 96.88 88 GLN A O 1
ATOM 711 N N . VAL A 1 89 ? -2.925 -0.485 -7.938 1.00 98.25 89 VAL A N 1
ATOM 712 C CA . VAL A 1 89 ? -3.278 0.879 -7.528 1.00 98.25 89 VAL A CA 1
ATOM 713 C C . VAL A 1 89 ? -4.279 0.835 -6.381 1.00 98.25 89 VAL A C 1
ATOM 715 O O . VAL A 1 89 ? -4.112 1.558 -5.402 1.00 98.25 89 VAL A O 1
ATOM 718 N N . SER A 1 90 ? -5.267 -0.062 -6.452 1.00 98.50 90 SER A N 1
ATOM 719 C CA . SER A 1 90 ? -6.196 -0.251 -5.339 1.00 98.50 90 SER A CA 1
ATOM 720 C C . SER A 1 90 ? -5.506 -0.788 -4.082 1.00 98.50 90 SER A C 1
ATOM 722 O O . SER A 1 90 ? -5.821 -0.337 -2.981 1.00 98.50 90 SER A O 1
ATOM 724 N N . ASP A 1 91 ? -4.576 -1.739 -4.233 1.00 98.38 91 ASP A N 1
ATOM 725 C CA . ASP A 1 91 ? -3.769 -2.258 -3.117 1.00 98.38 91 ASP A CA 1
ATOM 726 C C . ASP A 1 91 ? -3.016 -1.102 -2.443 1.00 98.38 91 ASP A C 1
ATOM 728 O O . ASP A 1 91 ? -3.213 -0.844 -1.257 1.00 98.38 91 ASP A O 1
ATOM 732 N N . LEU A 1 92 ? -2.276 -0.307 -3.228 1.00 98.69 92 LEU A N 1
ATOM 733 C CA . LEU A 1 92 ? -1.577 0.882 -2.744 1.00 98.69 92 LEU A CA 1
ATOM 734 C C . LEU A 1 92 ? -2.505 1.841 -1.983 1.00 98.69 92 LEU A C 1
ATOM 736 O O . LEU A 1 92 ? -2.172 2.260 -0.875 1.00 98.69 92 LEU A O 1
ATOM 740 N N . TYR A 1 93 ? -3.641 2.228 -2.568 1.00 98.69 93 TYR A N 1
ATOM 741 C CA . TYR A 1 93 ? -4.529 3.195 -1.926 1.00 98.69 93 TYR A CA 1
ATOM 742 C C . TYR A 1 93 ? -5.085 2.667 -0.604 1.00 98.69 93 TYR A C 1
ATOM 744 O O . TYR A 1 93 ? -5.111 3.393 0.388 1.00 98.69 93 TYR A O 1
ATOM 752 N N . SER A 1 94 ? -5.477 1.396 -0.554 1.00 98.44 94 SER A N 1
ATOM 753 C CA . SER A 1 94 ? -5.938 0.779 0.688 1.00 98.44 94 SER A CA 1
ATOM 754 C C . SER A 1 94 ? -4.835 0.735 1.749 1.00 98.44 94 SER A C 1
ATOM 756 O O . SER A 1 94 ? -5.077 1.155 2.881 1.00 98.44 94 SER A O 1
ATOM 758 N N . GLN A 1 95 ? -3.616 0.302 1.410 1.00 98.62 95 GLN A N 1
ATOM 759 C CA . GLN A 1 95 ? -2.522 0.221 2.388 1.00 98.62 95 GLN A CA 1
ATOM 760 C C . GLN A 1 95 ? -2.066 1.602 2.872 1.00 98.62 95 GLN A C 1
ATOM 762 O O . GLN A 1 95 ? -1.940 1.831 4.078 1.00 98.62 95 GLN A O 1
ATOM 767 N N . GLY A 1 96 ? -1.926 2.567 1.958 1.00 98.69 96 GLY A N 1
ATOM 768 C CA . GLY A 1 96 ? -1.611 3.954 2.297 1.00 98.69 96 GLY A CA 1
ATOM 769 C C . GLY A 1 96 ? -2.666 4.586 3.206 1.00 98.69 96 GLY A C 1
ATOM 770 O O . GLY A 1 96 ? -2.330 5.270 4.180 1.00 98.69 96 GLY A O 1
ATOM 771 N N . ALA A 1 97 ? -3.947 4.311 2.954 1.00 98.38 97 ALA A N 1
ATOM 772 C CA . ALA A 1 97 ? -5.041 4.765 3.802 1.00 98.38 97 ALA A CA 1
ATOM 773 C C . ALA A 1 97 ? -5.002 4.119 5.196 1.00 98.38 97 ALA A C 1
ATOM 775 O O . ALA A 1 97 ? -5.074 4.841 6.191 1.00 98.38 97 ALA A O 1
ATOM 776 N N . LYS A 1 98 ? -4.812 2.796 5.293 1.00 98.50 98 LYS A N 1
ATOM 777 C CA . LYS A 1 98 ? -4.687 2.079 6.576 1.00 98.50 98 LYS A CA 1
ATOM 778 C C . LYS A 1 98 ? -3.531 2.610 7.420 1.00 98.50 98 LYS A C 1
ATOM 780 O O . LYS A 1 98 ? -3.719 2.915 8.600 1.00 98.50 98 LYS A O 1
ATOM 785 N N . ALA A 1 99 ? -2.362 2.803 6.808 1.00 98.56 99 ALA A N 1
ATOM 786 C CA . ALA A 1 99 ? -1.215 3.405 7.478 1.00 98.56 99 ALA A CA 1
ATOM 787 C C . ALA A 1 99 ? -1.520 4.827 7.963 1.00 98.56 99 ALA A C 1
ATOM 789 O O . ALA A 1 99 ? -1.250 5.169 9.114 1.00 98.56 99 ALA A O 1
ATOM 790 N N . SER A 1 100 ? -2.180 5.631 7.132 1.00 98.25 100 SER A N 1
ATOM 791 C CA . SER A 1 100 ? -2.590 6.988 7.499 1.00 98.25 100 SER A CA 1
ATOM 792 C C . SER A 1 100 ? -3.592 7.020 8.657 1.00 98.25 100 SER A C 1
ATOM 794 O O . SER A 1 100 ? -3.484 7.889 9.521 1.00 98.25 100 SER A O 1
ATOM 796 N N . CYS A 1 101 ? -4.529 6.068 8.718 1.00 97.31 101 CYS A N 1
ATOM 797 C CA . CYS A 1 101 ? -5.467 5.921 9.834 1.00 97.31 101 CYS A CA 1
ATOM 798 C C . CYS A 1 101 ? -4.748 5.585 11.139 1.00 97.31 101 CYS A C 1
ATOM 800 O O . CYS A 1 101 ? -4.968 6.262 12.141 1.00 97.31 101 CYS A O 1
ATOM 802 N N . LYS A 1 102 ? -3.838 4.601 11.115 1.00 97.88 102 LYS A N 1
ATOM 803 C CA . LYS A 1 102 ? -3.023 4.240 12.285 1.00 97.88 102 LYS A CA 1
ATOM 804 C C . LYS A 1 102 ? -2.189 5.426 12.777 1.00 97.88 102 LYS A C 1
ATOM 806 O O . LYS A 1 102 ? -2.114 5.675 13.975 1.00 97.88 102 LYS A O 1
ATOM 811 N N . ALA A 1 103 ? -1.626 6.205 11.852 1.00 97.38 103 ALA A N 1
ATOM 812 C CA . ALA A 1 103 ? -0.892 7.432 12.160 1.00 97.38 103 ALA A CA 1
ATOM 813 C C . ALA A 1 103 ? -1.784 8.618 12.580 1.00 97.38 103 ALA A C 1
ATOM 815 O O . ALA A 1 103 ? -1.252 9.687 12.879 1.00 97.38 103 ALA A O 1
ATOM 816 N N . LYS A 1 104 ? -3.119 8.477 12.538 1.00 96.44 104 LYS A N 1
ATOM 817 C CA . LYS A 1 104 ? -4.102 9.566 12.693 1.00 96.44 104 LYS A CA 1
ATOM 818 C C . LYS A 1 104 ? -3.811 10.773 11.784 1.00 96.44 104 LYS A C 1
ATOM 820 O O . LYS A 1 104 ? -4.118 11.919 12.109 1.00 96.44 104 LYS A O 1
ATOM 825 N N . ASN A 1 105 ? -3.229 10.520 10.610 1.00 96.75 105 ASN A N 1
ATOM 826 C CA . ASN A 1 105 ? -2.900 11.538 9.619 1.00 96.75 105 ASN A CA 1
ATOM 827 C C . ASN A 1 105 ? -4.075 11.722 8.653 1.00 96.75 105 ASN A C 1
ATOM 829 O O . ASN A 1 105 ? -4.191 11.041 7.632 1.00 96.75 105 ASN A O 1
ATOM 833 N N . LEU A 1 106 ? -4.942 12.684 8.971 1.00 95.75 106 LEU A N 1
ATOM 834 C CA . LEU A 1 106 ? -6.148 12.957 8.193 1.00 95.75 106 LEU A CA 1
ATOM 835 C C . LEU A 1 106 ? -5.859 13.381 6.745 1.00 95.75 106 LEU A C 1
ATOM 837 O O . LEU A 1 106 ? -6.631 13.057 5.840 1.00 95.75 106 LEU A O 1
ATOM 841 N N . HIS A 1 107 ? -4.769 14.116 6.524 1.00 96.81 107 HIS A N 1
ATOM 842 C CA . HIS A 1 107 ? -4.389 14.576 5.193 1.00 96.81 107 HIS A CA 1
ATOM 843 C C . HIS A 1 107 ? -4.043 13.389 4.288 1.00 96.81 107 HIS A C 1
ATOM 845 O O . HIS A 1 107 ? -4.660 13.217 3.238 1.00 96.81 107 HIS A O 1
ATOM 851 N N . SER A 1 108 ? -3.137 12.523 4.747 1.00 97.62 108 SER A N 1
ATOM 852 C CA . SER A 1 108 ? -2.712 11.334 3.996 1.00 97.62 108 SER A CA 1
ATOM 853 C C . SER A 1 108 ? -3.853 10.326 3.841 1.00 97.62 108 SER A C 1
ATOM 855 O O . SER A 1 108 ? -4.034 9.739 2.778 1.00 97.62 108 SER A O 1
ATOM 857 N N . TYR A 1 109 ? -4.714 10.192 4.854 1.00 97.69 109 TYR A N 1
ATOM 858 C CA . TYR A 1 109 ? -5.872 9.310 4.748 1.00 97.69 109 TYR A CA 1
ATOM 859 C C . TYR A 1 109 ? -6.833 9.760 3.642 1.00 97.69 109 TYR A C 1
ATOM 861 O O . TYR A 1 109 ? -7.257 8.950 2.821 1.00 97.69 109 TYR A O 1
ATOM 869 N N . LYS A 1 110 ? -7.125 11.064 3.555 1.00 97.75 110 LYS A N 1
ATOM 870 C CA . LYS A 1 110 ? -7.921 11.617 2.450 1.00 97.75 110 LYS A CA 1
ATOM 871 C C . LYS A 1 110 ? -7.211 11.470 1.107 1.00 97.75 110 LYS A C 1
ATOM 873 O O . LYS A 1 110 ? -7.891 11.240 0.111 1.00 97.75 110 LYS A O 1
ATOM 878 N N . PHE A 1 111 ? -5.889 11.621 1.082 1.00 98.25 111 PHE A N 1
ATOM 879 C CA . PHE A 1 111 ? -5.081 11.488 -0.126 1.00 98.25 111 PHE A CA 1
ATOM 880 C C . PHE A 1 111 ? -5.211 10.093 -0.751 1.00 98.25 111 PHE A C 1
ATOM 882 O O . PHE A 1 111 ? -5.486 10.001 -1.942 1.00 98.25 111 PHE A O 1
ATOM 889 N N . PHE A 1 112 ? -5.113 9.025 0.045 1.00 98.38 112 PHE A N 1
ATOM 890 C CA . PHE A 1 112 ? -5.237 7.654 -0.458 1.00 98.38 112 PHE A CA 1
ATOM 891 C C . PHE A 1 112 ? -6.688 7.154 -0.548 1.00 98.38 112 PHE A C 1
ATOM 893 O O . PHE A 1 112 ? -7.074 6.524 -1.529 1.00 98.38 112 PHE A O 1
ATOM 900 N N . GLY A 1 113 ? -7.527 7.434 0.451 1.00 97.50 113 GLY A N 1
ATOM 901 C CA . GLY A 1 113 ? -8.856 6.821 0.525 1.00 97.50 113 GLY A CA 1
ATOM 902 C C . GLY A 1 113 ? -9.899 7.453 -0.404 1.00 97.50 113 GLY A C 1
ATOM 903 O O . GLY A 1 113 ? -10.746 6.738 -0.936 1.00 97.50 113 GLY A O 1
ATOM 904 N N . LYS A 1 114 ? -9.823 8.763 -0.693 1.00 96.94 114 LYS A N 1
ATOM 905 C CA . LYS A 1 114 ? -10.733 9.391 -1.672 1.00 96.94 114 LYS A CA 1
ATOM 906 C C . LYS A 1 114 ? -10.630 8.761 -3.068 1.00 96.94 114 LYS A C 1
ATOM 908 O O . LYS A 1 114 ? -11.678 8.409 -3.610 1.00 96.94 114 LYS A O 1
ATOM 913 N N . PRO A 1 115 ? -9.434 8.624 -3.679 1.00 96.88 115 PRO A N 1
ATOM 914 C CA . PRO A 1 115 ? -9.333 7.979 -4.980 1.00 96.88 115 PRO A CA 1
ATOM 915 C C . PRO A 1 115 ? -9.688 6.490 -4.907 1.00 96.88 115 PRO A C 1
ATOM 917 O O . PRO A 1 115 ? -10.343 6.022 -5.827 1.00 96.88 115 PRO A O 1
ATOM 920 N N . GLN A 1 116 ? -9.405 5.772 -3.809 1.00 97.88 116 GLN A N 1
ATOM 921 C CA . GLN A 1 116 ? -9.875 4.386 -3.639 1.00 97.88 116 GLN A CA 1
ATOM 922 C C . GLN A 1 116 ? -11.397 4.269 -3.791 1.00 97.88 116 GLN A C 1
ATOM 924 O O . GLN A 1 116 ? -11.885 3.446 -4.562 1.00 97.88 116 GLN A O 1
ATOM 929 N N . ILE A 1 117 ? -12.151 5.118 -3.093 1.00 96.56 117 ILE A N 1
ATOM 930 C CA . ILE A 1 117 ? -13.616 5.107 -3.153 1.00 96.56 117 ILE A CA 1
ATOM 931 C C . ILE A 1 117 ? -14.105 5.555 -4.531 1.00 96.56 117 ILE A C 1
ATOM 933 O O . ILE A 1 117 ? -14.977 4.915 -5.110 1.00 96.56 117 ILE A O 1
ATOM 937 N N . LYS A 1 118 ? -13.539 6.639 -5.073 1.00 96.25 118 LYS A N 1
ATOM 938 C CA . LYS A 1 118 ? -13.982 7.217 -6.348 1.00 96.25 118 LYS A CA 1
ATOM 939 C C . LYS A 1 118 ? -13.688 6.312 -7.546 1.00 96.25 118 LYS A C 1
ATOM 941 O O . LYS A 1 118 ? -14.502 6.247 -8.462 1.00 96.25 118 LYS A O 1
ATOM 946 N N . GLU A 1 119 ? -12.518 5.681 -7.577 1.00 97.00 119 GLU A N 1
ATOM 947 C CA . GLU A 1 119 ? -12.048 4.902 -8.726 1.00 97.00 119 GLU A CA 1
ATOM 948 C C . GLU A 1 119 ? -12.508 3.438 -8.667 1.00 97.00 119 GLU A C 1
ATOM 950 O O . GLU A 1 119 ? -12.844 2.885 -9.711 1.00 97.00 119 GLU A O 1
ATOM 955 N N . PHE A 1 120 ? -12.574 2.830 -7.474 1.00 97.19 120 PHE A N 1
ATOM 956 C CA . PHE A 1 120 ? -12.901 1.404 -7.311 1.00 97.19 120 PHE A CA 1
ATOM 957 C C . PHE A 1 120 ? -14.271 1.148 -6.663 1.00 97.19 120 PHE A C 1
ATOM 959 O O . PHE A 1 120 ? -14.826 0.062 -6.818 1.00 97.19 120 PHE A O 1
ATOM 966 N N . GLY A 1 121 ? -14.848 2.133 -5.969 1.00 96.06 121 GLY A N 1
ATOM 967 C CA . GLY A 1 121 ? -16.166 2.041 -5.336 1.00 96.06 121 GLY A CA 1
ATOM 968 C C . GLY A 1 121 ? -16.141 1.602 -3.868 1.00 96.06 121 GLY A C 1
ATOM 969 O O . GLY A 1 121 ? -15.196 0.969 -3.387 1.00 96.06 121 GLY A O 1
ATOM 970 N N . ILE A 1 122 ? -17.226 1.918 -3.150 1.00 95.00 122 ILE A N 1
ATOM 971 C CA . ILE A 1 122 ? -17.408 1.613 -1.715 1.00 95.00 122 ILE A CA 1
ATOM 972 C C . ILE A 1 122 ? -17.442 0.108 -1.411 1.00 95.00 122 ILE A C 1
ATOM 974 O O . ILE A 1 122 ? -16.994 -0.313 -0.350 1.00 95.00 122 ILE A O 1
ATOM 978 N N . ASN A 1 123 ? -17.911 -0.699 -2.368 1.00 95.50 123 ASN A N 1
ATOM 979 C CA . ASN A 1 123 ? -18.084 -2.146 -2.217 1.00 95.50 123 ASN A CA 1
ATOM 980 C C . ASN A 1 123 ? -16.860 -2.954 -2.672 1.00 95.50 123 ASN A C 1
ATOM 982 O O . ASN A 1 123 ? -16.870 -4.181 -2.597 1.00 95.50 123 ASN A O 1
ATOM 986 N N . HIS A 1 124 ? -15.806 -2.296 -3.165 1.00 96.38 124 HIS A N 1
ATOM 987 C CA . HIS A 1 124 ? -14.586 -2.990 -3.559 1.00 96.38 124 HIS A CA 1
ATOM 988 C C . HIS A 1 124 ? -13.906 -3.615 -2.324 1.00 96.38 124 HIS A C 1
ATOM 990 O O . HIS A 1 124 ? -13.812 -2.940 -1.294 1.00 96.38 124 HIS A O 1
ATOM 996 N N . PRO A 1 125 ? -13.365 -4.849 -2.399 1.00 97.69 125 PRO A N 1
ATOM 997 C CA . PRO A 1 125 ? -12.795 -5.541 -1.236 1.00 97.69 125 PRO A CA 1
ATOM 998 C C . PRO A 1 125 ? -11.743 -4.725 -0.473 1.00 97.69 125 PRO A C 1
ATOM 1000 O O . PRO A 1 125 ? -11.770 -4.654 0.755 1.00 97.69 125 PRO A O 1
ATOM 1003 N N . ASN A 1 126 ? -10.862 -4.028 -1.196 1.00 97.88 126 ASN A N 1
ATOM 1004 C CA . ASN A 1 126 ? -9.858 -3.158 -0.578 1.00 97.88 126 ASN A CA 1
ATOM 1005 C C . ASN A 1 126 ? -10.477 -1.933 0.119 1.00 97.88 126 ASN A C 1
ATOM 1007 O O . ASN A 1 126 ? -9.966 -1.503 1.149 1.00 97.88 126 ASN A O 1
ATOM 1011 N N . THR A 1 127 ? -11.593 -1.396 -0.387 1.00 97.38 127 THR A N 1
ATOM 1012 C CA . THR A 1 127 ? -12.307 -0.281 0.257 1.00 97.38 127 THR A CA 1
ATOM 1013 C C . THR A 1 127 ? -12.966 -0.738 1.556 1.00 97.38 127 THR A C 1
ATOM 1015 O O . THR A 1 127 ? -12.820 -0.082 2.587 1.00 97.38 127 THR A O 1
ATOM 1018 N N . LEU A 1 128 ? -13.622 -1.901 1.537 1.00 96.25 128 LEU A N 1
ATOM 1019 C CA . LEU A 1 128 ? -14.235 -2.496 2.726 1.00 96.25 128 LEU A CA 1
ATOM 1020 C C . LEU A 1 128 ? -13.183 -2.794 3.803 1.00 96.25 128 LEU A C 1
ATOM 1022 O O . LEU A 1 128 ? -13.345 -2.388 4.953 1.00 96.25 128 LEU A O 1
ATOM 1026 N N . SER A 1 129 ? -12.064 -3.412 3.413 1.00 96.62 129 SER A N 1
ATOM 1027 C CA . SER A 1 129 ? -10.951 -3.708 4.322 1.00 96.62 129 SER A CA 1
ATOM 1028 C C . SER A 1 129 ? -10.306 -2.440 4.895 1.00 96.62 129 SER A C 1
ATOM 1030 O O . SER A 1 129 ? -9.960 -2.395 6.076 1.00 96.62 129 SER A O 1
ATOM 1032 N N . MET A 1 130 ? -10.153 -1.389 4.084 1.00 96.75 130 MET A N 1
ATOM 1033 C CA . MET A 1 130 ? -9.696 -0.075 4.544 1.00 96.75 130 MET A CA 1
ATOM 1034 C C . MET A 1 130 ? -10.643 0.498 5.607 1.00 96.75 130 MET A C 1
ATOM 1036 O O . MET A 1 130 ? -10.183 0.919 6.666 1.00 96.75 130 MET A O 1
ATOM 1040 N N . PHE A 1 131 ? -11.956 0.489 5.362 1.00 95.56 131 PHE A N 1
ATOM 1041 C CA . PHE A 1 131 ? -12.946 0.998 6.313 1.00 95.56 131 PHE A CA 1
ATOM 1042 C C . PHE A 1 131 ? -12.960 0.231 7.633 1.00 95.56 131 PHE A C 1
ATOM 1044 O O . PHE A 1 131 ? -13.009 0.852 8.694 1.00 95.56 131 PHE A O 1
ATOM 1051 N N . GLU A 1 132 ? -12.938 -1.098 7.577 1.00 95.44 132 GLU A N 1
ATOM 1052 C CA . GLU A 1 132 ? -12.912 -1.948 8.767 1.00 95.44 132 GLU A CA 1
ATOM 1053 C C . GLU A 1 132 ? -11.675 -1.669 9.624 1.00 95.44 132 GLU A C 1
ATOM 1055 O O . GLU A 1 132 ? -11.786 -1.478 10.834 1.00 95.44 132 GLU A O 1
ATOM 1060 N N . TYR A 1 133 ? -10.509 -1.555 8.987 1.00 96.50 133 TYR A N 1
ATOM 1061 C CA . TYR A 1 133 ? -9.267 -1.230 9.674 1.00 96.50 133 TYR A CA 1
ATOM 1062 C C . TYR A 1 133 ? -9.310 0.169 10.309 1.00 96.50 133 TYR A C 1
ATOM 1064 O O . TYR A 1 133 ? -9.008 0.343 11.487 1.00 96.50 133 TYR A O 1
ATOM 1072 N N . CYS A 1 134 ? -9.720 1.187 9.548 1.00 95.94 134 CYS A N 1
ATOM 1073 C CA . CYS A 1 134 ? -9.715 2.577 10.006 1.00 95.94 134 CYS A CA 1
ATOM 1074 C C . CYS A 1 134 ? -10.732 2.867 11.121 1.00 95.94 134 CYS A C 1
ATOM 1076 O O . CYS A 1 134 ? -10.503 3.779 11.919 1.00 95.94 134 CYS A O 1
ATOM 1078 N N . LYS A 1 135 ? -11.814 2.081 11.231 1.00 94.12 135 LYS A N 1
ATOM 1079 C CA . LYS A 1 135 ? -12.755 2.157 12.363 1.00 94.12 135 LYS A CA 1
ATOM 1080 C C . LYS A 1 135 ? -12.070 1.944 13.712 1.00 94.12 135 LYS A C 1
ATOM 1082 O O . LYS A 1 135 ? -12.434 2.605 14.672 1.00 94.12 135 LYS A O 1
ATOM 1087 N N . GLN A 1 136 ? -11.051 1.086 13.773 1.00 94.69 136 GLN A N 1
ATOM 1088 C CA . GLN A 1 136 ? -10.313 0.787 15.009 1.00 94.69 136 GLN A CA 1
ATOM 1089 C C . GLN A 1 136 ? -9.525 1.994 15.547 1.00 94.69 136 GLN A C 1
ATOM 1091 O O . GLN A 1 136 ? -9.080 1.983 16.690 1.00 94.69 136 GLN A O 1
ATOM 1096 N N . TYR A 1 137 ? -9.346 3.029 14.722 1.00 94.19 137 TYR A N 1
ATOM 1097 C CA . TYR A 1 137 ? -8.600 4.244 15.048 1.00 94.19 137 TYR A CA 1
ATOM 1098 C C . TYR A 1 137 ? -9.490 5.493 15.106 1.00 94.19 137 TYR A C 1
ATOM 1100 O O . TYR A 1 137 ? -8.958 6.603 15.088 1.00 94.19 137 TYR A O 1
ATOM 1108 N N . ASP A 1 138 ? -10.818 5.323 15.134 1.00 90.81 138 ASP A N 1
ATOM 1109 C CA . ASP A 1 138 ? -11.818 6.399 15.059 1.00 90.81 138 ASP A CA 1
ATOM 1110 C C . ASP A 1 138 ? -11.704 7.260 13.782 1.00 90.81 138 ASP A C 1
ATOM 1112 O O . ASP A 1 138 ? -12.065 8.436 13.752 1.00 90.81 138 ASP A O 1
ATOM 1116 N N . MET A 1 139 ? -11.205 6.666 12.690 1.00 89.81 139 MET A N 1
ATOM 1117 C CA . MET A 1 139 ? -10.960 7.331 11.403 1.00 89.81 139 MET A CA 1
ATOM 1118 C C . MET A 1 139 ? -12.000 6.926 10.340 1.00 89.81 139 MET A C 1
ATOM 1120 O O . MET A 1 139 ? -11.658 6.618 9.197 1.00 89.81 139 MET A O 1
ATOM 1124 N N . ASP A 1 140 ? -13.292 6.921 10.681 1.00 79.31 140 ASP A N 1
ATOM 1125 C CA . ASP A 1 140 ? -14.376 6.562 9.748 1.00 79.31 140 ASP A CA 1
ATOM 1126 C C . ASP A 1 140 ? -14.998 7.793 9.060 1.00 79.31 140 ASP A C 1
ATOM 1128 O O . ASP A 1 140 ? -16.140 8.177 9.310 1.00 79.31 140 ASP A O 1
ATOM 1132 N N . LEU A 1 141 ? -14.226 8.443 8.183 1.00 83.25 141 LEU A N 1
ATOM 1133 C CA . LEU A 1 141 ? -14.660 9.664 7.483 1.00 83.25 141 LEU A CA 1
ATOM 1134 C C . LEU A 1 141 ? -15.877 9.471 6.574 1.00 83.25 141 LEU A C 1
ATOM 1136 O O . LEU A 1 141 ? -16.602 10.431 6.320 1.00 83.25 141 LEU A O 1
ATOM 1140 N N . TRP A 1 142 ? -16.073 8.255 6.069 1.00 83.19 142 TRP A N 1
ATOM 1141 C CA . TRP A 1 142 ? -17.071 7.932 5.049 1.00 83.19 142 TRP A CA 1
ATOM 1142 C C . TRP A 1 142 ? -18.195 7.057 5.598 1.00 83.19 142 TRP A C 1
ATOM 1144 O O . TRP A 1 142 ? -18.883 6.377 4.846 1.00 83.19 142 TRP A O 1
ATOM 1154 N N . ALA A 1 143 ? -18.421 7.088 6.915 1.00 73.06 143 ALA A N 1
ATOM 1155 C CA . ALA A 1 143 ? -19.481 6.324 7.569 1.00 73.06 143 ALA A CA 1
ATOM 1156 C C . ALA A 1 143 ? -20.877 6.545 6.950 1.00 73.06 143 ALA A C 1
ATOM 1158 O O . ALA A 1 143 ? -21.707 5.650 7.005 1.00 73.06 143 ALA A O 1
ATOM 1159 N N . LYS A 1 144 ? -21.122 7.721 6.351 1.00 71.12 144 LYS A N 1
ATOM 1160 C CA . LYS A 1 144 ? -22.391 8.083 5.691 1.00 71.12 144 LYS A CA 1
ATOM 1161 C C . LYS A 1 144 ? -22.525 7.585 4.247 1.00 71.12 144 LYS A C 1
ATOM 1163 O O . LYS A 1 144 ? -23.598 7.714 3.675 1.00 71.12 144 LYS A O 1
ATOM 1168 N N . GLU A 1 145 ? -21.438 7.112 3.644 1.00 65.88 145 GLU A N 1
ATOM 1169 C CA . GLU A 1 145 ? -21.404 6.611 2.261 1.00 65.88 145 GLU A CA 1
ATOM 1170 C C . GLU A 1 145 ? -21.544 5.079 2.196 1.00 65.88 145 GLU A C 1
ATOM 1172 O O . GLU A 1 145 ? -21.523 4.517 1.105 1.00 65.88 145 GLU A O 1
ATOM 1177 N N . LYS A 1 146 ? -21.653 4.417 3.357 1.00 62.00 146 LYS A N 1
ATOM 1178 C CA . LYS A 1 146 ? -21.930 2.982 3.520 1.00 62.00 146 LYS A CA 1
ATOM 1179 C C . LYS A 1 146 ? -23.432 2.746 3.573 1.00 62.00 146 LYS A C 1
ATOM 1181 O O . LYS A 1 146 ? -23.860 1.715 3.017 1.00 62.00 146 LYS A O 1
#

Secondary structure (DSSP, 8-state):
-HHHHHHTT-HHHHHHHHHHHHHHHHH-TTTS-TTSS----HHHHHHHHHHHHHHHHTT-HHHHHHHHHHHHHHHHHHHGGGGGG-HHHHHHHHHHHHHHHHTT-HHHHHHHHHHHHHHH-TTSHHHHHHHHHHHTTT--TTGGG-

pLDDT: mean 91.92, std 10.5, range [55.62, 98.81]